Protein AF-A0AAD7NH51-F1 (afdb_monomer_lite)

Structure (mmCIF, N/CA/C/O backbone):
data_AF-A0AAD7NH51-F1
#
_entry.id   AF-A0AAD7NH51-F1
#
loop_
_atom_site.group_PDB
_atom_site.id
_atom_site.type_symbol
_atom_site.label_atom_id
_atom_site.label_alt_id
_atom_site.label_comp_id
_atom_site.label_asym_id
_atom_site.label_entity_id
_atom_site.label_seq_id
_atom_site.pdbx_PDB_ins_code
_atom_site.Cartn_x
_atom_site.Cartn_y
_atom_site.Cartn_z
_atom_site.occupancy
_atom_site.B_iso_or_equiv
_atom_site.auth_seq_id
_atom_site.auth_comp_id
_atom_site.auth_asym_id
_atom_site.auth_atom_id
_atom_site.pdbx_PDB_model_num
ATOM 1 N N . MET A 1 1 ? -5.787 4.303 -20.751 1.00 40.31 1 MET A N 1
ATOM 2 C CA . MET A 1 1 ? -6.670 5.085 -19.858 1.00 40.31 1 MET A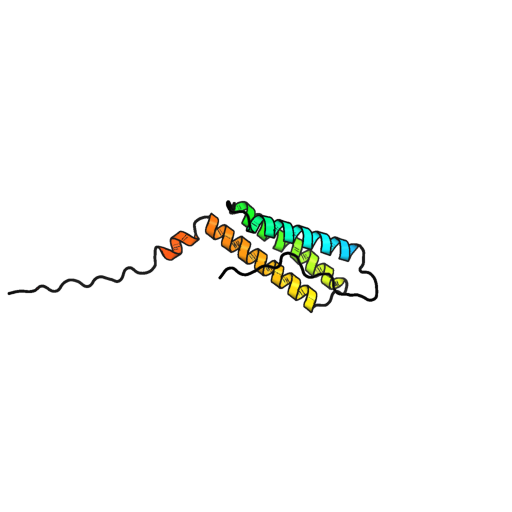 CA 1
ATOM 3 C C . MET A 1 1 ? -5.932 5.244 -18.543 1.00 40.31 1 MET A C 1
ATOM 5 O O . MET A 1 1 ? -5.670 4.230 -17.917 1.00 40.31 1 MET A O 1
ATOM 9 N N . ALA A 1 2 ? -5.513 6.459 -18.179 1.00 49.22 2 ALA A N 1
ATOM 10 C CA . ALA A 1 2 ? -4.859 6.689 -16.893 1.00 49.22 2 ALA A CA 1
ATOM 11 C C . ALA A 1 2 ? -5.902 6.514 -15.785 1.00 49.22 2 ALA A C 1
ATOM 13 O O . ALA A 1 2 ? -6.904 7.227 -15.738 1.00 49.22 2 ALA A O 1
ATOM 14 N N . LEU A 1 3 ? -5.715 5.499 -14.954 1.00 57.28 3 LEU A N 1
ATOM 15 C CA . LEU A 1 3 ? -6.620 5.161 -13.871 1.00 57.28 3 LEU A CA 1
ATOM 16 C C . LEU A 1 3 ? -6.375 6.134 -12.711 1.00 57.28 3 LEU A C 1
ATOM 18 O O . LEU A 1 3 ? -5.318 6.126 -12.090 1.00 57.28 3 LEU A O 1
ATOM 22 N N . THR A 1 4 ? -7.355 6.986 -12.403 1.00 81.50 4 THR A N 1
ATOM 23 C CA . THR A 1 4 ? -7.233 7.954 -11.304 1.00 81.50 4 THR A CA 1
ATOM 24 C C . THR A 1 4 ? -7.199 7.213 -9.964 1.00 81.50 4 THR A C 1
ATOM 26 O O . THR A 1 4 ? -8.215 6.673 -9.515 1.00 81.50 4 THR A O 1
ATOM 29 N N . LEU A 1 5 ? -6.019 7.146 -9.344 1.00 87.38 5 LEU A N 1
ATOM 30 C CA . LEU A 1 5 ? -5.841 6.691 -7.965 1.00 87.38 5 LEU A CA 1
ATOM 31 C C . LEU A 1 5 ? -6.192 7.831 -6.989 1.00 87.38 5 LEU A C 1
ATOM 33 O O . LEU A 1 5 ? -5.837 8.986 -7.255 1.00 87.38 5 LEU A O 1
ATOM 37 N N . PRO A 1 6 ? -6.877 7.543 -5.865 1.00 89.94 6 PRO A N 1
ATOM 38 C CA . PRO A 1 6 ? -7.190 8.558 -4.860 1.00 89.94 6 PRO A CA 1
ATOM 39 C C . PRO A 1 6 ? -5.911 9.089 -4.198 1.00 89.94 6 PRO A C 1
ATOM 41 O O . PRO A 1 6 ? -4.907 8.391 -4.145 1.00 89.94 6 PRO A O 1
ATOM 44 N N . GLN A 1 7 ? -5.931 10.320 -3.681 1.00 89.25 7 GLN A N 1
ATOM 45 C CA . GLN A 1 7 ? -4.750 10.950 -3.057 1.00 89.25 7 GLN A CA 1
ATOM 46 C C . GLN A 1 7 ? -4.393 10.361 -1.681 1.00 89.25 7 GLN A C 1
ATOM 48 O O . GLN A 1 7 ? -3.272 10.529 -1.213 1.00 89.25 7 GLN A O 1
ATOM 53 N N . SER A 1 8 ? -5.335 9.669 -1.043 1.00 89.88 8 SER A N 1
ATOM 54 C CA . SER A 1 8 ? -5.171 9.013 0.254 1.00 89.88 8 SER A CA 1
ATOM 55 C C . SER A 1 8 ? -6.018 7.745 0.310 1.00 89.88 8 SER A C 1
ATOM 57 O O . SER A 1 8 ? -6.895 7.537 -0.538 1.00 89.88 8 SER A O 1
ATOM 59 N N . LEU A 1 9 ? -5.787 6.918 1.330 1.00 90.50 9 LEU A N 1
ATOM 60 C CA . LEU A 1 9 ? -6.724 5.849 1.659 1.00 90.50 9 LEU A CA 1
ATOM 61 C C . LEU A 1 9 ? -8.053 6.432 2.186 1.00 90.50 9 LEU A C 1
ATOM 63 O O . LEU A 1 9 ? -8.096 7.601 2.594 1.00 90.50 9 LEU A O 1
ATOM 67 N N . PRO A 1 10 ? -9.148 5.648 2.151 1.00 92.88 10 PRO A N 1
ATOM 68 C CA . PRO A 1 10 ? -10.403 6.014 2.796 1.00 92.88 10 PRO A CA 1
ATOM 69 C C . PRO A 1 10 ? -10.178 6.302 4.283 1.00 92.88 10 PRO A C 1
ATOM 71 O O . PRO A 1 10 ? -9.477 5.546 4.951 1.00 92.88 10 PRO A O 1
ATOM 74 N N . ALA A 1 11 ? -10.795 7.364 4.804 1.00 93.00 11 ALA A N 1
ATOM 75 C CA . ALA A 1 11 ? -10.754 7.656 6.235 1.00 93.00 11 ALA A CA 1
ATOM 76 C C . ALA A 1 11 ? -11.319 6.484 7.048 1.00 93.00 11 ALA A C 1
ATOM 78 O O . ALA A 1 11 ? -12.175 5.746 6.553 1.00 93.00 11 ALA A O 1
ATOM 79 N N . LEU A 1 12 ? -10.844 6.320 8.286 1.00 92.12 12 LEU A N 1
ATOM 80 C CA . LEU A 1 12 ? -11.400 5.321 9.196 1.00 92.12 12 LEU A CA 1
ATOM 81 C C . LEU A 1 12 ? -12.914 5.541 9.360 1.00 92.12 12 LEU A C 1
ATOM 83 O O . LEU A 1 12 ? -13.349 6.693 9.439 1.00 92.12 12 LEU A O 1
ATOM 87 N N . PRO A 1 13 ? -13.712 4.462 9.401 1.00 92.00 13 PRO A N 1
ATOM 88 C CA . PRO A 1 13 ? -15.149 4.580 9.563 1.00 92.00 13 PRO A CA 1
ATOM 89 C C . PRO A 1 13 ? -15.482 5.167 10.933 1.00 92.00 13 PRO A C 1
ATOM 91 O O . PRO A 1 13 ? -14.767 4.939 11.917 1.00 92.00 13 PRO A O 1
ATOM 94 N N . GLU A 1 14 ? -16.573 5.927 10.983 1.00 89.38 14 GLU A N 1
ATOM 95 C CA . GLU A 1 14 ? -17.088 6.470 12.233 1.00 89.38 14 GLU A CA 1
ATOM 96 C C . GLU A 1 14 ? -17.471 5.325 13.170 1.00 89.38 14 GLU A C 1
ATOM 98 O O . GLU A 1 14 ? -18.121 4.358 12.772 1.00 89.38 14 GLU A O 1
ATOM 103 N N . ASN A 1 15 ? -17.038 5.435 14.421 1.00 86.56 15 ASN A N 1
ATOM 104 C CA . ASN A 1 15 ? -17.334 4.476 15.469 1.00 86.56 15 ASN A CA 1
ATOM 105 C C . ASN A 1 15 ? -17.801 5.267 16.705 1.00 86.56 15 ASN A C 1
ATOM 107 O O . ASN A 1 15 ? -17.181 6.288 17.019 1.00 86.56 15 ASN A O 1
ATOM 111 N N . PRO A 1 16 ? -18.898 4.863 17.379 1.00 86.19 16 PRO A N 1
ATOM 112 C CA . PRO A 1 16 ? -19.328 5.480 18.636 1.00 86.19 16 PRO A CA 1
ATOM 113 C C . PRO A 1 16 ? -18.240 5.481 19.717 1.00 86.19 16 PRO A C 1
ATOM 115 O O . PRO A 1 16 ? -18.204 6.396 20.538 1.00 86.19 16 PRO A O 1
ATOM 118 N N . GLU A 1 17 ? -17.343 4.494 19.702 1.00 87.69 17 GLU A N 1
ATOM 119 C CA . GLU A 1 17 ? -16.159 4.462 20.558 1.00 87.69 17 GLU A CA 1
ATOM 120 C C . GLU A 1 17 ? -14.893 4.798 19.758 1.00 87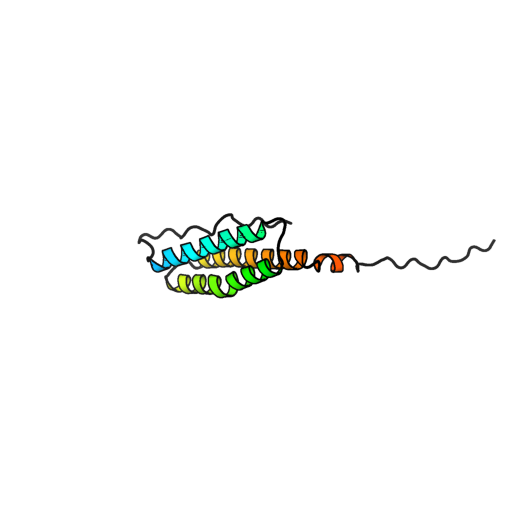.69 17 GLU A C 1
ATOM 122 O O . GLU A 1 17 ? -14.784 4.446 18.579 1.00 87.69 17 GLU A O 1
ATOM 127 N N . PRO A 1 18 ? -13.903 5.475 20.369 1.00 88.94 18 PRO A N 1
ATOM 128 C CA . PRO A 1 18 ? -12.650 5.759 19.690 1.00 88.94 18 PRO A CA 1
ATOM 129 C C . PRO A 1 18 ? -11.921 4.457 19.341 1.00 88.94 18 PRO A C 1
ATOM 131 O O . PRO A 1 18 ? -11.783 3.561 20.173 1.00 88.94 18 PRO A O 1
ATOM 134 N N . TRP A 1 19 ? -11.404 4.379 18.113 1.00 91.75 19 TRP A N 1
ATOM 135 C CA . TRP A 1 19 ? -10.571 3.260 17.680 1.00 91.75 19 TRP A CA 1
ATOM 136 C C . TRP A 1 19 ? -9.363 3.066 18.598 1.00 91.75 19 TRP A C 1
ATOM 138 O O . TRP A 1 19 ? -8.783 4.028 19.113 1.00 91.75 19 TRP A O 1
ATOM 148 N N . SER A 1 20 ? -8.947 1.808 18.753 1.00 92.75 20 SER A N 1
ATOM 149 C CA . SER A 1 20 ? -7.768 1.478 19.548 1.00 92.75 20 SER A CA 1
ATOM 150 C C . SER A 1 20 ? -6.520 2.187 19.007 1.00 92.75 20 SER A C 1
ATOM 152 O O . SER A 1 20 ? -6.387 2.440 17.804 1.00 92.75 20 SER A O 1
ATOM 154 N N . THR A 1 21 ? -5.550 2.461 19.883 1.00 93.19 21 THR A N 1
ATOM 155 C CA . THR A 1 21 ? -4.266 3.056 19.476 1.00 93.19 21 THR A CA 1
ATOM 156 C C . THR A 1 21 ? -3.554 2.212 18.416 1.00 93.19 21 THR A C 1
ATOM 158 O O . THR A 1 21 ? -2.908 2.769 17.531 1.00 93.19 21 THR A O 1
ATOM 161 N N . ASN A 1 22 ? -3.719 0.886 18.455 1.00 92.94 22 ASN A N 1
ATOM 162 C CA . ASN A 1 22 ? -3.149 -0.027 17.467 1.00 92.94 22 ASN A CA 1
ATOM 163 C C . ASN A 1 22 ? -3.790 0.163 16.090 1.00 92.94 22 ASN A C 1
ATOM 165 O O . ASN A 1 22 ? -3.074 0.272 15.098 1.00 92.94 22 ASN A O 1
ATOM 169 N N . THR A 1 23 ? -5.118 0.273 16.030 1.00 93.19 23 THR A N 1
ATOM 170 C CA . THR A 1 23 ? -5.866 0.496 14.784 1.00 93.19 23 THR A CA 1
ATOM 171 C C . THR A 1 23 ? -5.514 1.854 14.169 1.00 93.19 23 THR A C 1
ATOM 173 O O . THR A 1 23 ? -5.269 1.949 12.966 1.00 93.19 23 THR A O 1
ATOM 176 N N . LEU A 1 24 ? -5.405 2.901 14.994 1.00 94.00 24 LEU A N 1
ATOM 177 C CA . LEU A 1 24 ? -4.973 4.234 14.556 1.00 94.00 24 LEU A CA 1
ATOM 178 C C . LEU A 1 24 ? -3.527 4.228 14.038 1.00 94.00 24 LEU A C 1
ATOM 180 O O . LEU A 1 24 ? -3.239 4.805 12.988 1.00 94.00 24 LEU A O 1
ATOM 184 N N . ALA A 1 25 ? -2.614 3.560 14.747 1.00 94.75 25 ALA A N 1
ATOM 185 C CA . ALA A 1 25 ? -1.223 3.427 14.324 1.00 94.75 25 ALA A CA 1
ATOM 186 C C . ALA A 1 25 ? -1.105 2.645 13.007 1.00 94.75 25 ALA A C 1
ATOM 188 O O . ALA A 1 25 ? -0.410 3.089 12.093 1.00 94.75 25 ALA A O 1
ATOM 189 N N . ALA A 1 26 ? -1.829 1.532 12.877 1.00 95.00 26 ALA A N 1
ATOM 190 C CA . ALA A 1 26 ? -1.872 0.719 11.667 1.00 95.00 26 ALA A CA 1
ATOM 191 C C . ALA A 1 26 ? -2.407 1.515 10.467 1.00 95.00 26 ALA A C 1
ATOM 193 O O . ALA A 1 26 ? -1.777 1.528 9.408 1.00 95.00 26 ALA A O 1
ATOM 194 N N . TYR A 1 27 ? -3.497 2.267 10.651 1.00 94.94 27 TYR A N 1
ATOM 195 C CA . TYR A 1 27 ? -4.022 3.165 9.624 1.00 94.94 27 TYR A CA 1
ATOM 196 C C . TYR A 1 27 ? -2.994 4.217 9.190 1.00 94.94 27 TYR A C 1
ATOM 198 O O . TYR A 1 27 ? -2.789 4.426 7.994 1.00 94.94 27 TYR A O 1
ATOM 206 N N . ASN A 1 28 ? -2.303 4.853 10.139 1.00 95.12 28 ASN A N 1
ATOM 207 C CA . ASN A 1 28 ? -1.279 5.849 9.826 1.00 95.12 28 ASN A CA 1
ATOM 208 C C . ASN A 1 28 ? -0.116 5.250 9.028 1.00 95.12 28 ASN A C 1
ATOM 210 O O . ASN A 1 28 ? 0.341 5.868 8.063 1.00 95.12 28 ASN A O 1
ATOM 214 N N . VAL A 1 29 ? 0.338 4.045 9.385 1.00 94.88 29 VAL A N 1
ATOM 215 C CA . VAL A 1 29 ? 1.383 3.323 8.641 1.00 94.88 29 VAL A CA 1
ATOM 216 C C . VAL A 1 29 ? 0.913 3.007 7.222 1.00 94.88 29 VAL A C 1
ATOM 218 O O . VAL A 1 29 ? 1.648 3.273 6.266 1.00 94.88 29 VAL A O 1
ATOM 221 N N . LEU A 1 30 ? -0.317 2.508 7.063 1.00 94.31 30 LEU A N 1
ATOM 222 C CA . LEU A 1 30 ? -0.899 2.216 5.753 1.00 94.31 30 LEU A CA 1
ATOM 223 C C . LEU A 1 30 ? -1.002 3.474 4.889 1.00 94.31 30 LEU A C 1
ATOM 225 O O . LEU A 1 30 ? -0.519 3.491 3.758 1.00 94.31 30 LEU A O 1
ATOM 229 N N . ASN A 1 31 ? -1.591 4.543 5.419 1.00 94.56 31 ASN A N 1
ATOM 230 C CA . ASN A 1 31 ? -1.812 5.774 4.670 1.00 94.56 31 ASN A CA 1
ATOM 231 C C . ASN A 1 31 ? -0.490 6.463 4.298 1.00 94.56 31 ASN A C 1
ATOM 233 O O . ASN A 1 31 ? -0.326 6.912 3.165 1.00 94.56 31 ASN A O 1
ATOM 237 N N . THR A 1 32 ? 0.488 6.483 5.207 1.00 94.44 32 THR A N 1
ATOM 238 C CA . THR A 1 32 ? 1.827 7.033 4.926 1.00 94.44 32 THR A CA 1
ATOM 239 C C . THR A 1 32 ? 2.528 6.239 3.828 1.00 94.44 32 THR A C 1
ATOM 241 O O . THR A 1 32 ? 3.069 6.822 2.887 1.00 94.44 32 THR A O 1
ATOM 244 N N . SER A 1 33 ? 2.472 4.908 3.904 1.00 93.88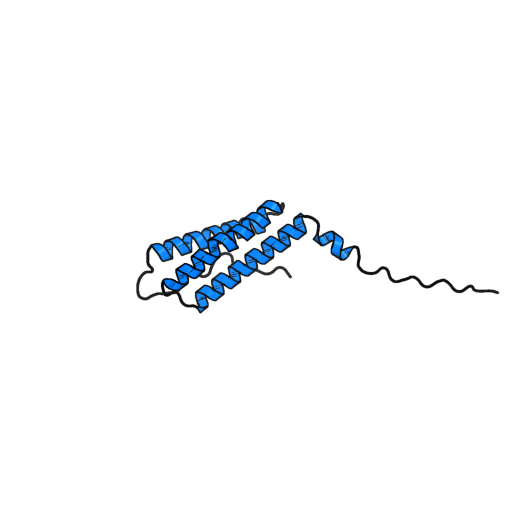 33 SER A N 1
ATOM 245 C CA . SER A 1 33 ? 3.078 4.029 2.899 1.00 93.88 33 SER A CA 1
ATOM 246 C C . SER A 1 33 ? 2.399 4.176 1.536 1.00 93.88 33 SER A C 1
ATOM 248 O O . SER A 1 33 ? 3.082 4.244 0.514 1.00 93.88 33 SER A O 1
ATOM 250 N N . TYR A 1 34 ? 1.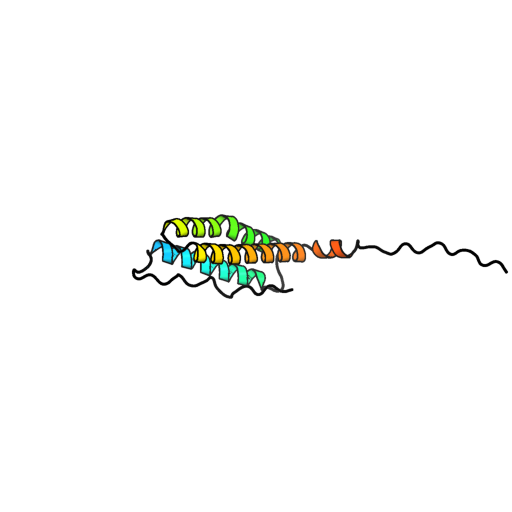070 4.311 1.516 1.00 94.94 34 TYR A N 1
ATOM 251 C CA . TYR A 1 34 ? 0.286 4.573 0.310 1.00 94.94 34 TYR A CA 1
ATOM 252 C C . TYR A 1 34 ? 0.679 5.898 -0.358 1.00 94.94 34 TYR A C 1
ATOM 254 O O . TYR A 1 34 ? 0.972 5.925 -1.554 1.00 94.94 34 TYR A O 1
ATOM 262 N N . ILE A 1 35 ? 0.749 6.989 0.411 1.00 94.38 35 ILE A N 1
ATOM 263 C CA . ILE A 1 35 ? 1.155 8.311 -0.093 1.00 94.38 35 ILE A CA 1
ATOM 264 C C . ILE A 1 35 ? 2.583 8.264 -0.640 1.00 94.38 35 ILE A C 1
ATOM 266 O O . ILE A 1 35 ? 2.849 8.796 -1.718 1.00 94.38 35 ILE A O 1
ATOM 270 N N . HIS A 1 36 ? 3.499 7.600 0.067 1.00 93.31 36 HIS A N 1
ATOM 271 C CA . HIS A 1 36 ? 4.870 7.434 -0.401 1.00 93.31 36 HIS A CA 1
ATOM 272 C C . HIS A 1 36 ? 4.919 6.682 -1.737 1.00 93.31 36 HIS A C 1
ATOM 274 O O . HIS A 1 36 ? 5.546 7.151 -2.686 1.00 93.31 36 HIS A O 1
ATOM 280 N N . ALA A 1 37 ? 4.215 5.556 -1.849 1.00 92.81 37 ALA A N 1
ATOM 281 C CA . ALA A 1 37 ? 4.158 4.759 -3.069 1.00 92.81 37 ALA A CA 1
ATOM 282 C C . ALA A 1 37 ? 3.510 5.509 -4.249 1.00 92.81 37 ALA A C 1
ATOM 284 O O . ALA A 1 37 ? 4.018 5.441 -5.369 1.00 92.81 37 ALA A O 1
ATOM 285 N N . LEU A 1 38 ? 2.462 6.301 -4.006 1.00 93.38 38 LEU A N 1
ATOM 286 C CA . LEU A 1 38 ? 1.921 7.239 -4.998 1.00 93.38 38 LEU A CA 1
ATOM 287 C C . LEU A 1 38 ? 2.950 8.279 -5.439 1.00 93.38 38 LEU A C 1
ATOM 289 O O . LEU A 1 38 ? 3.026 8.611 -6.621 1.00 93.38 38 LEU A O 1
ATOM 293 N N . GLY A 1 39 ? 3.727 8.805 -4.493 1.00 91.50 39 GLY A N 1
ATOM 294 C CA . GLY A 1 39 ? 4.820 9.726 -4.772 1.00 91.50 39 GLY A CA 1
ATOM 295 C C . GLY A 1 39 ? 5.837 9.104 -5.720 1.00 91.50 39 GLY A C 1
ATOM 296 O O . GLY A 1 39 ? 6.199 9.741 -6.701 1.00 91.50 39 GLY A O 1
ATOM 297 N N . VAL A 1 40 ? 6.230 7.848 -5.481 1.00 91.38 40 VAL A N 1
ATOM 298 C CA . VAL A 1 40 ? 7.119 7.084 -6.373 1.00 91.38 40 VAL A CA 1
ATOM 299 C C . VAL A 1 40 ? 6.511 6.937 -7.767 1.00 91.38 40 VAL A C 1
ATOM 301 O O . VAL A 1 40 ? 7.186 7.226 -8.751 1.00 91.38 40 VAL A O 1
ATOM 304 N N . LEU A 1 41 ? 5.238 6.541 -7.859 1.00 89.56 41 LEU A N 1
ATOM 305 C CA . LEU A 1 41 ? 4.539 6.349 -9.135 1.00 89.56 41 LEU A CA 1
ATOM 306 C C . LEU A 1 41 ? 4.501 7.625 -9.992 1.00 89.56 41 LEU A C 1
ATOM 308 O O . LEU A 1 41 ? 4.602 7.551 -11.211 1.00 89.56 41 LEU A O 1
ATOM 312 N N . ARG A 1 42 ? 4.380 8.798 -9.364 1.00 88.25 42 ARG A N 1
ATOM 313 C CA . ARG A 1 42 ? 4.277 10.095 -10.055 1.00 88.25 42 ARG A CA 1
ATOM 314 C C . ARG A 1 42 ? 5.613 10.698 -10.492 1.00 88.25 42 ARG A C 1
ATOM 316 O O . ARG A 1 42 ? 5.606 11.772 -11.087 1.00 88.25 42 ARG A O 1
ATOM 323 N N . GLN A 1 43 ? 6.745 10.069 -10.186 1.00 85.19 43 GLN A N 1
ATOM 324 C CA . GLN A 1 43 ? 8.049 10.576 -10.619 1.00 85.19 43 GLN A CA 1
ATOM 325 C C . GLN A 1 43 ? 8.266 10.318 -12.117 1.00 85.19 43 GLN A C 1
ATOM 327 O O . GLN A 1 43 ? 8.095 9.196 -12.579 1.00 85.19 43 GLN A O 1
ATOM 332 N N . GLU A 1 44 ? 8.675 11.353 -12.862 1.00 62.22 44 GLU A N 1
ATOM 333 C CA . GLU A 1 44 ? 8.875 11.292 -14.323 1.00 62.22 44 GLU A CA 1
ATOM 334 C C . GLU A 1 44 ? 10.027 10.364 -14.750 1.00 62.22 44 GLU A C 1
ATOM 336 O O . GLU A 1 44 ? 9.986 9.779 -15.829 1.00 62.22 44 GLU A O 1
ATOM 341 N N . SER A 1 45 ? 11.042 10.190 -13.900 1.00 69.31 45 SER A N 1
ATOM 342 C CA . SER A 1 45 ? 12.199 9.317 -14.134 1.00 69.31 45 SER A CA 1
ATOM 343 C C . SER A 1 45 ? 12.122 8.068 -13.252 1.00 69.31 45 SER A C 1
ATOM 345 O O . SER A 1 45 ? 12.899 7.898 -12.308 1.00 69.31 45 SER A O 1
ATOM 347 N N . GLY A 1 46 ? 11.121 7.235 -13.513 1.00 74.75 46 GLY A N 1
ATOM 348 C CA . GLY A 1 46 ? 10.871 6.011 -12.765 1.00 74.75 46 GLY A CA 1
ATOM 349 C C . GLY A 1 46 ? 11.985 4.973 -12.882 1.00 74.75 46 GLY A C 1
ATOM 350 O O . GLY A 1 46 ? 12.297 4.527 -13.981 1.00 74.75 46 GLY A O 1
ATOM 351 N N . ASP A 1 47 ? 12.544 4.548 -11.748 1.00 87.81 47 ASP A N 1
ATOM 352 C CA . ASP A 1 47 ? 13.441 3.390 -11.667 1.00 87.81 47 ASP A CA 1
ATOM 353 C C . ASP A 1 47 ? 12.604 2.096 -11.548 1.00 87.81 47 ASP A C 1
ATOM 355 O O . ASP A 1 47 ? 11.859 1.947 -10.569 1.00 87.81 47 ASP A O 1
ATOM 359 N N . PRO A 1 48 ? 12.719 1.141 -12.494 1.00 89.12 48 PRO A N 1
ATOM 360 C CA . PRO A 1 48 ? 11.977 -0.113 -12.433 1.00 89.12 48 PRO A CA 1
ATOM 361 C C . PRO A 1 48 ? 12.214 -0.921 -11.161 1.00 89.12 48 PRO A C 1
ATOM 363 O O . PRO A 1 48 ? 11.283 -1.541 -10.640 1.00 89.12 48 PRO A O 1
ATOM 366 N N . VAL A 1 49 ? 13.443 -0.906 -10.639 1.00 91.50 49 VAL A N 1
ATOM 367 C CA . VAL A 1 49 ? 13.794 -1.627 -9.410 1.00 91.50 49 VAL A CA 1
ATOM 368 C C . VAL A 1 49 ? 13.024 -1.033 -8.241 1.00 91.50 49 VAL A C 1
ATOM 370 O O . VAL A 1 49 ? 12.439 -1.762 -7.438 1.00 91.50 49 VAL A O 1
ATOM 373 N N . ARG A 1 50 ? 12.949 0.298 -8.182 1.00 91.94 50 ARG A N 1
ATOM 374 C CA . ARG A 1 50 ? 12.192 1.013 -7.157 1.00 91.94 50 ARG A CA 1
ATOM 375 C C . ARG A 1 50 ? 10.697 0.728 -7.248 1.00 91.94 50 ARG A C 1
ATOM 377 O O . ARG A 1 50 ? 10.073 0.503 -6.214 1.00 91.94 50 ARG A O 1
ATOM 384 N N . TYR A 1 51 ? 10.119 0.685 -8.447 1.00 92.25 51 TYR A N 1
ATOM 385 C CA . TYR A 1 51 ? 8.711 0.320 -8.619 1.00 92.25 51 TYR A CA 1
ATOM 386 C C . TYR A 1 51 ? 8.417 -1.105 -8.144 1.00 92.25 51 TYR A C 1
ATOM 388 O O . TYR A 1 51 ? 7.466 -1.309 -7.386 1.00 92.25 51 TYR A O 1
ATOM 396 N N . LYS A 1 52 ? 9.262 -2.076 -8.513 1.00 92.31 52 LYS A N 1
ATOM 397 C CA . LYS A 1 52 ? 9.142 -3.469 -8.058 1.00 92.31 52 LYS A CA 1
ATOM 398 C C . LYS A 1 52 ? 9.247 -3.568 -6.539 1.00 92.31 52 LYS A C 1
ATOM 400 O O . LYS A 1 52 ? 8.352 -4.132 -5.916 1.00 92.31 52 LYS A O 1
ATOM 405 N N . LEU A 1 53 ? 10.260 -2.938 -5.943 1.00 93.25 53 LEU A N 1
ATOM 406 C CA . LEU A 1 53 ? 10.468 -2.924 -4.494 1.00 93.25 53 LEU A CA 1
ATOM 407 C C . LEU A 1 53 ? 9.254 -2.360 -3.745 1.00 93.25 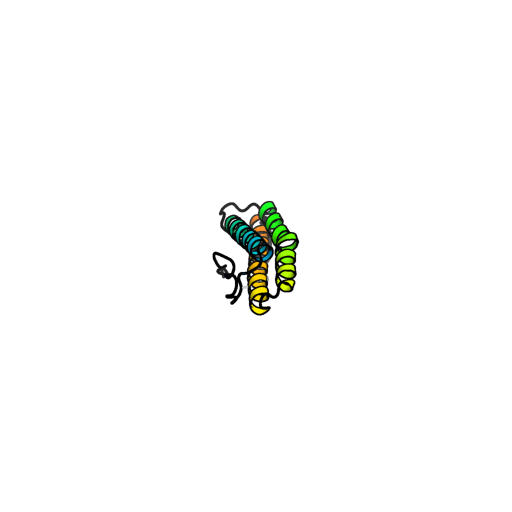53 LEU A C 1
ATOM 409 O O . LEU A 1 53 ? 8.794 -2.950 -2.770 1.00 93.25 53 LEU A O 1
ATOM 413 N N . VAL A 1 54 ? 8.714 -1.231 -4.208 1.00 93.62 54 VAL A N 1
ATOM 414 C CA . VAL A 1 54 ? 7.535 -0.612 -3.587 1.00 93.62 54 VAL A CA 1
ATOM 415 C C . VAL A 1 54 ? 6.301 -1.496 -3.764 1.00 93.62 54 VAL A C 1
ATOM 417 O O . VAL A 1 54 ? 5.534 -1.642 -2.817 1.00 93.62 54 VAL A O 1
ATOM 420 N N . SER A 1 55 ? 6.126 -2.127 -4.929 1.00 93.12 55 SER A N 1
ATOM 421 C CA . SER A 1 55 ? 5.011 -3.052 -5.161 1.00 93.12 55 SER A CA 1
ATOM 422 C C . SER A 1 55 ? 5.066 -4.270 -4.228 1.00 93.12 55 SER A C 1
ATOM 424 O O . SER A 1 55 ? 4.055 -4.594 -3.608 1.00 93.12 55 SER A O 1
ATOM 426 N N . SER A 1 56 ? 6.246 -4.871 -4.034 1.00 93.94 56 SER A N 1
ATOM 427 C CA . SER A 1 56 ? 6.463 -5.961 -3.075 1.00 93.94 56 SER A CA 1
ATOM 428 C C . SER A 1 56 ? 6.197 -5.506 -1.648 1.00 93.94 56 SER A C 1
ATOM 430 O O . SER A 1 56 ? 5.457 -6.160 -0.929 1.00 93.94 56 SER A O 1
ATOM 432 N N . ASN A 1 57 ? 6.685 -4.327 -1.256 1.00 93.19 57 ASN A N 1
ATOM 433 C CA . ASN A 1 57 ? 6.434 -3.783 0.077 1.00 93.19 57 ASN A CA 1
ATOM 434 C C . ASN A 1 57 ? 4.933 -3.611 0.384 1.00 93.19 57 ASN A C 1
ATOM 436 O O . ASN A 1 57 ? 4.514 -3.825 1.519 1.00 93.19 57 ASN A O 1
ATOM 440 N N . ILE A 1 58 ? 4.112 -3.238 -0.603 1.00 92.56 58 ILE A N 1
ATOM 441 C CA . ILE A 1 58 ? 2.656 -3.158 -0.409 1.00 92.56 58 ILE A CA 1
ATOM 442 C C . ILE A 1 58 ? 2.079 -4.554 -0.138 1.00 92.56 58 ILE A C 1
ATOM 444 O O . ILE A 1 58 ? 1.321 -4.725 0.814 1.00 92.56 58 ILE A O 1
ATOM 448 N N . VAL A 1 59 ? 2.447 -5.553 -0.939 1.00 93.94 59 VAL A N 1
ATOM 449 C CA . VAL A 1 59 ? 1.925 -6.922 -0.797 1.00 93.94 59 VAL A CA 1
ATOM 450 C C . VAL A 1 59 ? 2.404 -7.569 0.504 1.00 93.94 59 VAL A C 1
ATOM 452 O O . VAL A 1 59 ? 1.590 -8.096 1.254 1.00 93.94 59 VAL A O 1
ATOM 455 N N . ASP A 1 60 ? 3.696 -7.466 0.802 1.00 94.19 60 ASP A N 1
ATOM 456 C CA . ASP A 1 60 ? 4.337 -8.192 1.899 1.00 94.19 60 ASP A CA 1
ATOM 457 C C . ASP A 1 60 ? 4.091 -7.541 3.265 1.00 94.19 60 ASP A C 1
ATOM 459 O O . ASP A 1 60 ? 4.059 -8.237 4.277 1.00 94.19 60 ASP A O 1
ATOM 463 N N . ASN A 1 61 ? 3.908 -6.213 3.315 1.00 94.19 61 ASN A N 1
ATOM 464 C CA . ASN A 1 61 ? 3.771 -5.485 4.581 1.00 94.19 61 ASN A CA 1
ATOM 465 C C . ASN A 1 61 ? 2.402 -4.830 4.766 1.00 94.19 61 ASN A C 1
ATOM 467 O O . ASN A 1 61 ? 1.862 -4.858 5.869 1.00 94.19 61 ASN A O 1
ATOM 471 N N . MET A 1 62 ? 1.810 -4.231 3.728 1.00 94.00 62 MET A N 1
ATOM 472 C CA . MET A 1 62 ? 0.565 -3.471 3.900 1.00 94.00 62 MET A CA 1
ATOM 473 C C . MET A 1 62 ? -0.677 -4.365 3.924 1.00 94.00 62 MET A C 1
ATOM 475 O O . MET A 1 62 ? -1.568 -4.130 4.739 1.00 94.00 62 MET A O 1
ATOM 479 N N . ILE A 1 63 ? -0.746 -5.397 3.078 1.00 93.00 63 ILE A N 1
ATOM 480 C CA . ILE A 1 63 ? -1.893 -6.320 3.071 1.00 93.00 63 ILE A CA 1
ATOM 481 C C . ILE A 1 63 ? -2.046 -7.049 4.418 1.00 93.00 63 ILE A C 1
ATOM 483 O O . ILE A 1 63 ? -3.143 -6.989 4.972 1.00 93.00 63 ILE A O 1
ATOM 487 N N . PRO A 1 64 ? -0.987 -7.610 5.038 1.00 94.94 64 PRO A N 1
ATOM 488 C CA . PRO A 1 64 ? -1.121 -8.240 6.353 1.00 94.94 64 PRO A CA 1
ATOM 489 C C . PRO A 1 64 ? -1.566 -7.276 7.460 1.00 94.94 64 PRO A C 1
ATOM 491 O O . PRO A 1 64 ? -2.305 -7.664 8.366 1.00 94.94 64 PRO A O 1
ATOM 494 N N . ILE A 1 65 ? -1.144 -6.005 7.403 1.00 94.00 65 ILE A N 1
ATOM 495 C CA . ILE A 1 65 ? -1.626 -4.979 8.341 1.00 94.00 65 ILE A CA 1
ATOM 496 C C . ILE A 1 65 ? -3.135 -4.783 8.166 1.00 94.00 65 ILE A C 1
ATOM 498 O O . ILE A 1 65 ? -3.860 -4.746 9.159 1.00 94.00 65 ILE A O 1
ATOM 502 N N . LEU A 1 66 ? -3.612 -4.694 6.922 1.00 93.31 66 LEU A N 1
ATOM 503 C CA . LEU A 1 66 ? -5.032 -4.533 6.617 1.00 93.31 66 LEU A CA 1
ATOM 504 C C . LEU A 1 66 ? -5.861 -5.748 7.067 1.00 93.31 66 LEU A C 1
ATOM 506 O O . LEU A 1 66 ? -6.917 -5.576 7.670 1.00 93.31 66 LEU A O 1
ATOM 510 N N . GLU A 1 67 ? -5.375 -6.967 6.834 1.00 92.75 67 GLU A N 1
ATOM 511 C CA . GLU A 1 67 ? -6.025 -8.201 7.298 1.00 92.75 67 GLU A CA 1
ATOM 512 C C . GLU A 1 67 ? -6.131 -8.239 8.823 1.00 92.75 67 GLU A C 1
ATOM 514 O O . GLU A 1 67 ? -7.192 -8.533 9.377 1.00 92.75 67 GLU A O 1
ATOM 519 N N . ARG A 1 68 ? -5.052 -7.867 9.519 1.00 92.50 68 ARG A N 1
ATOM 520 C CA . ARG A 1 68 ? -5.042 -7.803 10.982 1.00 92.50 68 ARG A CA 1
ATOM 521 C C . ARG A 1 68 ? -6.000 -6.742 11.510 1.00 92.50 68 ARG A C 1
ATOM 523 O O . ARG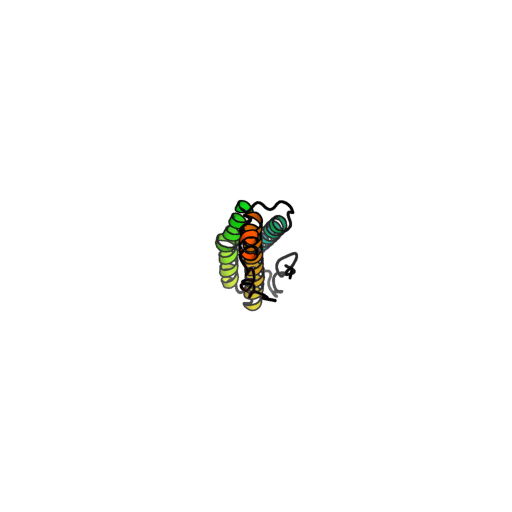 A 1 68 ? -6.725 -7.007 12.461 1.00 92.50 68 ARG A O 1
ATOM 530 N N . MET A 1 69 ? -6.066 -5.580 10.869 1.00 90.69 69 MET A N 1
ATOM 531 C CA . MET A 1 69 ? -7.056 -4.547 11.180 1.00 90.69 69 MET A CA 1
ATOM 532 C C . MET A 1 69 ? -8.500 -5.063 11.029 1.00 90.69 69 MET A C 1
ATOM 534 O O . MET A 1 69 ? -9.376 -4.661 11.791 1.00 90.69 69 MET A O 1
ATOM 538 N N . GLY A 1 70 ? -8.757 -6.007 10.121 1.00 88.81 70 GLY A N 1
ATOM 539 C CA . GLY A 1 70 ? -10.062 -6.665 10.023 1.00 88.81 70 GLY A CA 1
ATOM 540 C C . GLY A 1 70 ? -10.455 -7.468 11.262 1.00 88.81 70 GLY A C 1
ATOM 541 O O . GLY A 1 70 ? -11.635 -7.543 11.598 1.00 88.81 70 GLY A O 1
ATOM 542 N N . THR A 1 71 ? -9.478 -7.995 12.002 1.00 89.69 71 THR A N 1
ATOM 543 C CA . THR A 1 71 ? -9.737 -8.686 13.276 1.00 89.69 71 THR A CA 1
ATOM 544 C C . THR A 1 71 ? -10.120 -7.735 14.416 1.00 89.69 71 THR A C 1
ATOM 546 O O . THR A 1 71 ? -10.765 -8.171 15.366 1.00 89.69 71 THR A O 1
ATOM 549 N N . ASP A 1 72 ? -9.825 -6.435 14.287 1.00 86.81 72 ASP A N 1
ATOM 550 C CA . ASP A 1 72 ? -10.176 -5.392 15.265 1.00 86.81 72 ASP A CA 1
ATOM 551 C C . ASP A 1 72 ? -11.624 -4.873 15.103 1.00 86.81 72 ASP A C 1
ATOM 553 O O . ASP A 1 72 ? -12.017 -3.900 15.748 1.00 86.81 72 ASP A O 1
ATOM 557 N N . GLY A 1 73 ? -12.434 -5.500 14.240 1.00 88.19 73 GLY A N 1
ATOM 558 C CA . GLY A 1 73 ? -13.851 -5.159 14.068 1.00 88.19 73 GLY A CA 1
ATOM 559 C C . GLY A 1 73 ? -14.128 -4.036 13.068 1.00 88.19 73 GLY A C 1
ATOM 560 O O . GLY A 1 73 ? -15.199 -3.430 13.105 1.00 88.19 73 GLY A O 1
ATOM 561 N N . LEU A 1 74 ? -13.189 -3.745 12.164 1.00 92.06 74 LEU A N 1
ATOM 562 C CA . LEU A 1 74 ? -13.452 -2.817 11.065 1.00 92.06 74 LEU A CA 1
ATOM 563 C C . LEU A 1 74 ? -14.494 -3.387 10.086 1.00 92.06 74 LEU A C 1
ATOM 565 O O . LEU A 1 74 ? -14.475 -4.585 9.796 1.00 92.06 74 LEU A O 1
ATOM 569 N N . PRO A 1 75 ? -15.374 -2.537 9.520 1.00 93.44 75 PRO A N 1
ATOM 570 C CA . PRO A 1 75 ? -16.338 -2.951 8.510 1.00 93.44 75 PRO A CA 1
ATOM 571 C C . PRO A 1 75 ? -15.658 -3.611 7.309 1.00 93.44 75 PRO A C 1
ATOM 573 O O . PRO A 1 75 ? -14.732 -3.049 6.721 1.00 93.44 75 PRO A O 1
ATOM 576 N N . GLN A 1 76 ? -16.173 -4.770 6.897 1.00 92.81 76 GLN A N 1
ATOM 577 C CA . GLN A 1 76 ? -15.635 -5.521 5.763 1.00 92.81 76 GLN A CA 1
ATOM 578 C C . GLN A 1 76 ? -15.600 -4.688 4.472 1.00 92.81 76 GLN A C 1
ATOM 580 O O . GLN A 1 76 ? -14.589 -4.685 3.778 1.00 92.81 76 GLN A O 1
ATOM 585 N N . GLU A 1 77 ? -16.648 -3.907 4.195 1.00 94.31 77 GLU A N 1
ATOM 586 C CA . GLU A 1 77 ? -16.708 -3.026 3.018 1.00 94.31 77 GLU A CA 1
ATOM 587 C C . GLU A 1 77 ? -15.550 -2.010 2.987 1.00 94.31 77 GLU A C 1
ATOM 589 O O . GLU A 1 77 ? -14.977 -1.722 1.933 1.00 94.31 77 GLU A O 1
ATOM 594 N N . TRP A 1 78 ? -15.159 -1.484 4.153 1.00 94.75 78 TRP A N 1
ATOM 595 C CA . TRP A 1 78 ? -14.031 -0.561 4.258 1.00 94.75 78 TRP A CA 1
ATOM 596 C C . TRP A 1 78 ? -12.707 -1.266 3.945 1.00 94.75 78 TRP A C 1
ATOM 598 O O . TRP A 1 78 ? -11.893 -0.740 3.182 1.00 94.75 78 TRP A O 1
ATOM 608 N N . LEU A 1 79 ? -12.513 -2.478 4.475 1.00 94.88 79 LEU A N 1
ATOM 609 C CA . LEU A 1 79 ? -11.322 -3.294 4.220 1.00 94.88 79 LEU A CA 1
ATOM 610 C C . LEU A 1 79 ? -11.205 -3.656 2.739 1.00 94.88 79 LEU A C 1
ATOM 612 O O . LEU A 1 79 ? -10.144 -3.470 2.147 1.00 94.88 79 LEU A O 1
ATOM 616 N N . GLU A 1 80 ? -12.297 -4.099 2.117 1.00 94.44 80 GLU A N 1
ATOM 617 C CA . GLU A 1 80 ? -12.351 -4.427 0.688 1.00 94.44 80 GLU A CA 1
ATOM 618 C C . GLU A 1 80 ? -12.014 -3.212 -0.179 1.00 94.44 80 GLU A C 1
ATOM 620 O O . GLU A 1 80 ? -11.240 -3.312 -1.136 1.00 94.44 80 GLU A O 1
ATOM 625 N N . ARG A 1 81 ? -12.523 -2.030 0.183 1.00 94.75 81 ARG A N 1
ATOM 626 C CA . ARG A 1 81 ? -12.216 -0.788 -0.531 1.00 94.75 81 ARG A CA 1
ATOM 627 C C . ARG A 1 81 ? -10.745 -0.399 -0.407 1.00 94.75 81 ARG A C 1
ATOM 629 O O . ARG A 1 81 ? -10.139 0.006 -1.401 1.00 94.75 81 ARG A O 1
ATOM 636 N N . CYS A 1 82 ? -10.162 -0.532 0.782 1.00 94.62 82 CYS A N 1
ATOM 637 C CA . CYS A 1 82 ? -8.731 -0.328 1.003 1.00 94.62 82 CYS A CA 1
ATOM 638 C C . CYS A 1 82 ? -7.895 -1.325 0.191 1.00 94.62 82 CYS A C 1
ATOM 640 O O . CYS A 1 82 ? -6.983 -0.911 -0.526 1.00 94.62 82 CYS A O 1
ATOM 642 N N . ALA A 1 83 ? -8.246 -2.612 0.225 1.00 94.81 83 ALA A N 1
ATOM 643 C CA . ALA A 1 83 ? -7.569 -3.663 -0.528 1.00 94.81 83 ALA A CA 1
ATOM 644 C C . ALA A 1 83 ? -7.628 -3.406 -2.040 1.00 94.81 83 ALA A C 1
ATOM 646 O O . ALA A 1 83 ? -6.613 -3.510 -2.724 1.00 94.81 83 ALA A O 1
ATOM 647 N N . TYR A 1 84 ? -8.782 -2.981 -2.559 1.00 94.56 84 TYR A N 1
ATOM 648 C CA . TYR A 1 84 ? -8.944 -2.613 -3.965 1.00 94.56 84 TYR A CA 1
ATOM 649 C C . TYR A 1 84 ? -8.032 -1.448 -4.374 1.00 94.56 84 TYR A C 1
ATOM 651 O O . TYR A 1 84 ? -7.386 -1.493 -5.423 1.00 94.56 84 TYR A O 1
ATOM 659 N N . ILE A 1 85 ? -7.943 -0.403 -3.546 1.00 94.88 85 ILE A N 1
ATOM 660 C CA . ILE A 1 85 ? -7.068 0.749 -3.808 1.00 94.88 85 ILE A CA 1
ATOM 661 C C . ILE A 1 85 ? -5.593 0.327 -3.796 1.00 94.88 85 ILE A C 1
ATOM 663 O O . ILE A 1 85 ? -4.846 0.708 -4.701 1.00 94.88 85 ILE A O 1
ATOM 667 N N . LEU A 1 86 ? -5.180 -0.488 -2.822 1.00 94.19 86 LEU A N 1
ATOM 668 C CA . LEU A 1 86 ? -3.814 -1.012 -2.737 1.00 94.19 86 LEU A CA 1
ATOM 669 C C . LEU A 1 86 ? -3.478 -1.923 -3.921 1.00 94.19 86 LEU A C 1
ATOM 671 O O . LEU A 1 86 ? -2.422 -1.762 -4.528 1.00 94.19 86 LEU A O 1
ATOM 675 N N . GLY A 1 87 ? -4.392 -2.813 -4.310 1.00 93.69 87 GLY A N 1
ATOM 676 C CA . GLY A 1 87 ? -4.226 -3.683 -5.474 1.00 93.69 87 GLY A CA 1
ATOM 677 C C . GLY A 1 87 ? -4.065 -2.893 -6.772 1.00 93.69 87 GLY A C 1
ATOM 678 O O . GLY A 1 87 ? -3.190 -3.199 -7.582 1.00 93.69 87 GLY A O 1
ATOM 679 N N . ARG A 1 88 ? -4.836 -1.814 -6.953 1.00 93.31 88 ARG A N 1
ATOM 680 C CA . ARG A 1 88 ? -4.666 -0.916 -8.106 1.00 93.31 88 ARG A CA 1
ATOM 681 C C . ARG A 1 88 ? -3.325 -0.199 -8.095 1.00 93.31 88 ARG A C 1
ATOM 683 O O . ARG A 1 88 ? -2.703 -0.082 -9.143 1.00 93.31 88 ARG A O 1
ATOM 690 N N . LEU A 1 89 ? -2.868 0.267 -6.937 1.00 93.56 89 LEU A N 1
ATOM 691 C CA . LEU A 1 89 ? -1.557 0.901 -6.824 1.00 93.56 89 LEU A CA 1
ATOM 692 C C . LEU A 1 89 ? -0.424 -0.079 -7.168 1.00 93.56 89 LEU A C 1
ATOM 694 O O . LEU A 1 89 ? 0.489 0.290 -7.901 1.00 93.56 89 LEU A O 1
ATOM 698 N N . VAL A 1 90 ? -0.503 -1.327 -6.695 1.00 94.50 90 VAL A N 1
ATOM 699 C CA . VAL A 1 90 ? 0.445 -2.395 -7.060 1.00 94.50 90 VAL A CA 1
ATOM 700 C C . VAL A 1 90 ? 0.450 -2.624 -8.568 1.00 94.50 90 VAL A C 1
ATOM 702 O O . VAL A 1 90 ? 1.522 -2.670 -9.168 1.00 94.50 90 VAL A O 1
ATOM 705 N N . TYR A 1 91 ? -0.729 -2.714 -9.184 1.00 93.12 91 TYR A N 1
ATOM 706 C CA . TYR A 1 91 ? -0.857 -2.877 -10.630 1.00 93.12 91 TYR A CA 1
ATOM 707 C C . TYR A 1 91 ? -0.189 -1.729 -11.401 1.00 93.12 91 TYR A C 1
ATOM 709 O O . TYR A 1 91 ? 0.638 -1.983 -12.274 1.00 93.12 91 TYR A O 1
ATOM 717 N N . GLU A 1 92 ? -0.482 -0.473 -11.053 1.00 91.94 92 GLU A N 1
ATOM 718 C CA . GLU A 1 92 ? 0.123 0.691 -11.718 1.00 91.94 92 GLU A CA 1
ATOM 719 C C . GLU A 1 92 ? 1.650 0.710 -11.553 1.00 91.94 92 GLU A C 1
ATOM 721 O O . GLU A 1 92 ? 2.367 0.917 -12.527 1.00 91.94 92 GLU A O 1
ATOM 726 N N . LEU A 1 93 ? 2.169 0.406 -10.357 1.00 91.06 93 LEU A N 1
ATOM 727 C CA . LEU A 1 93 ? 3.614 0.301 -10.122 1.00 91.06 93 LEU A CA 1
ATOM 728 C C . LEU A 1 93 ? 4.261 -0.781 -10.997 1.00 91.06 93 LEU A C 1
ATOM 730 O O . LEU A 1 93 ? 5.323 -0.550 -11.571 1.00 91.06 93 LEU A O 1
ATOM 734 N N . GLN A 1 94 ? 3.631 -1.948 -11.132 1.00 91.88 94 GLN A N 1
ATOM 735 C CA . GLN A 1 94 ? 4.142 -3.029 -11.978 1.00 91.88 94 GLN A CA 1
ATOM 736 C C . GLN A 1 94 ? 4.120 -2.654 -13.463 1.00 91.88 94 GLN A C 1
ATOM 738 O O . GLN A 1 94 ? 5.098 -2.896 -14.171 1.00 91.88 94 GLN A O 1
ATOM 743 N N . VAL A 1 95 ? 3.049 -2.012 -13.937 1.00 90.44 95 VAL A N 1
ATOM 744 C CA . VAL A 1 95 ? 2.960 -1.511 -15.316 1.00 90.44 95 VAL A CA 1
ATOM 745 C C . VAL A 1 95 ? 4.034 -0.454 -15.578 1.00 90.44 95 VAL A C 1
ATOM 747 O O . VAL A 1 95 ? 4.725 -0.528 -16.596 1.00 90.44 95 VAL A O 1
ATOM 750 N N . SER A 1 96 ? 4.239 0.486 -14.653 1.00 90.25 96 SER A N 1
ATOM 751 C CA . SER A 1 96 ? 5.305 1.488 -14.745 1.00 90.25 96 SER A CA 1
ATOM 752 C C . SER A 1 96 ? 6.699 0.861 -14.726 1.00 90.25 96 SER A C 1
ATOM 754 O O . SER A 1 96 ? 7.561 1.303 -15.482 1.00 90.25 96 SER A O 1
ATOM 756 N N . ALA A 1 97 ? 6.922 -0.199 -13.943 1.00 90.25 97 ALA A N 1
ATOM 757 C CA . ALA A 1 97 ? 8.179 -0.948 -13.958 1.00 90.25 97 ALA A CA 1
ATOM 758 C C . ALA A 1 97 ? 8.455 -1.568 -15.332 1.00 90.25 97 ALA A C 1
ATOM 760 O O . ALA A 1 97 ? 9.539 -1.387 -15.881 1.00 90.25 97 ALA A O 1
ATOM 761 N N . LEU A 1 98 ? 7.463 -2.240 -15.922 1.00 87.31 98 LEU A N 1
ATOM 762 C CA . LEU A 1 98 ? 7.587 -2.844 -17.254 1.00 87.31 98 LEU A CA 1
ATOM 763 C C . LEU A 1 98 ? 7.823 -1.794 -18.348 1.00 87.31 98 LEU A C 1
ATOM 765 O O . LEU A 1 98 ? 8.591 -2.027 -19.284 1.00 87.31 98 LEU A O 1
ATOM 769 N N . ALA A 1 99 ? 7.168 -0.637 -18.239 1.00 86.88 99 ALA A N 1
ATOM 770 C CA . ALA A 1 99 ? 7.372 0.480 -19.154 1.00 86.88 99 ALA A CA 1
ATOM 771 C C . ALA A 1 99 ? 8.790 1.060 -19.035 1.00 86.88 99 ALA A C 1
ATOM 773 O O . ALA A 1 99 ? 9.437 1.298 -20.056 1.00 86.88 99 ALA A O 1
ATOM 774 N N . ALA A 1 100 ? 9.290 1.232 -17.809 1.00 86.69 100 ALA A N 1
ATOM 775 C CA . ALA A 1 100 ? 10.634 1.732 -17.538 1.00 86.69 100 ALA A CA 1
ATOM 776 C C . ALA A 1 100 ? 11.738 0.735 -17.951 1.00 86.69 100 ALA A C 1
ATOM 778 O O . ALA A 1 100 ? 12.811 1.156 -18.374 1.00 86.69 100 ALA A O 1
ATOM 779 N N . GLU A 1 101 ? 11.468 -0.576 -17.920 1.00 85.38 101 GLU A N 1
ATOM 780 C CA . GLU A 1 101 ? 12.364 -1.622 -18.453 1.00 85.38 101 GLU A CA 1
ATOM 781 C C . GLU A 1 101 ? 12.390 -1.674 -19.988 1.00 85.38 101 GLU A C 1
ATOM 783 O O . GLU A 1 101 ? 13.164 -2.431 -20.567 1.00 85.38 101 GLU A O 1
ATOM 788 N N . GLY A 1 102 ? 11.550 -0.888 -20.669 1.00 76.69 102 GLY A N 1
ATOM 789 C CA . GLY A 1 102 ? 11.452 -0.885 -22.129 1.00 76.69 102 GLY A CA 1
ATOM 790 C C . GLY A 1 102 ? 10.710 -2.092 -22.714 1.00 76.69 102 GLY A C 1
ATOM 791 O O . GLY A 1 102 ? 10.516 -2.147 -23.925 1.00 76.69 102 GLY A O 1
ATOM 792 N N . ILE A 1 103 ? 10.205 -3.008 -21.881 1.00 65.06 103 ILE A N 1
ATOM 793 C CA . ILE A 1 103 ? 9.521 -4.244 -22.304 1.00 65.06 103 ILE A CA 1
ATOM 794 C C . ILE A 1 103 ? 8.222 -3.929 -23.070 1.00 65.06 103 ILE A C 1
ATOM 796 O O . ILE A 1 103 ? 7.832 -4.651 -23.986 1.00 65.06 103 ILE A O 1
ATOM 800 N N . PHE A 1 104 ? 7.578 -2.796 -22.771 1.00 54.12 104 PHE A N 1
ATOM 801 C CA . PHE A 1 104 ? 6.372 -2.346 -23.479 1.00 54.12 104 PHE A CA 1
ATOM 802 C C . PHE A 1 104 ? 6.623 -1.866 -24.923 1.00 54.12 104 PHE A C 1
ATOM 804 O O . PHE A 1 104 ? 5.672 -1.791 -25.703 1.00 54.12 104 PHE A O 1
ATOM 811 N N . ARG A 1 105 ? 7.871 -1.556 -25.316 1.00 47.19 105 ARG A N 1
ATOM 812 C CA . ARG A 1 105 ? 8.195 -1.176 -26.707 1.00 47.19 105 ARG A CA 1
ATOM 813 C C . ARG A 1 105 ? 8.244 -2.380 -27.650 1.00 47.19 105 ARG A C 1
ATOM 815 O O . ARG A 1 105 ? 7.860 -2.249 -28.811 1.00 47.19 105 ARG A O 1
ATOM 822 N N . ASP A 1 106 ? 8.618 -3.554 -27.153 1.00 47.75 106 ASP A N 1
ATOM 823 C CA . ASP A 1 106 ? 8.835 -4.729 -28.006 1.00 47.75 106 ASP A CA 1
ATOM 824 C C . ASP A 1 106 ? 7.539 -5.462 -28.385 1.00 47.75 106 ASP A C 1
ATOM 826 O O . ASP A 1 106 ? 7.486 -6.147 -29.408 1.00 47.75 106 ASP A O 1
ATOM 830 N N . ALA A 1 107 ? 6.460 -5.275 -27.618 1.00 47.78 107 ALA A N 1
ATOM 831 C CA . ALA A 1 107 ? 5.158 -5.873 -27.915 1.00 47.78 107 ALA A CA 1
ATOM 832 C C . ALA A 1 107 ? 4.417 -5.184 -29.080 1.00 47.78 107 ALA A C 1
ATOM 834 O O . ALA A 1 107 ? 3.599 -5.815 -29.745 1.00 47.78 107 ALA A O 1
ATOM 835 N N . VAL A 1 108 ? 4.719 -3.911 -29.368 1.00 48.41 108 VAL A N 1
ATOM 836 C CA . VAL A 1 108 ? 4.094 -3.153 -30.473 1.00 48.41 108 VAL A CA 1
ATOM 837 C C . VAL A 1 108 ? 4.890 -3.289 -31.781 1.00 48.41 108 VAL A C 1
ATOM 839 O O . VAL A 1 108 ? 4.324 -3.171 -32.863 1.00 48.41 108 VAL A O 1
ATOM 842 N N . GLY A 1 109 ? 6.183 -3.625 -31.713 1.00 44.47 109 GLY A N 1
ATOM 843 C CA . GLY A 1 109 ? 7.054 -3.779 -32.888 1.00 44.47 109 GLY A CA 1
ATOM 844 C C . GLY A 1 109 ? 6.923 -5.103 -33.655 1.00 44.47 109 GLY A C 1
ATOM 845 O O . GLY A 1 109 ? 7.505 -5.236 -34.728 1.00 44.47 109 GLY A O 1
ATOM 846 N N . LYS A 1 110 ? 6.174 -6.090 -33.139 1.00 47.59 110 LYS A N 1
ATOM 847 C CA . LYS A 1 110 ? 5.962 -7.403 -33.789 1.00 47.59 110 LYS A CA 1
ATOM 848 C C . LYS A 1 110 ? 4.515 -7.654 -34.236 1.00 47.59 110 LYS A C 1
ATOM 850 O O . LYS A 1 110 ? 4.125 -8.797 -34.467 1.00 47.59 110 LYS A O 1
ATOM 855 N N . GLY A 1 111 ? 3.712 -6.601 -34.378 1.00 45.09 111 GLY A N 1
ATOM 856 C CA . GLY A 1 111 ? 2.362 -6.678 -34.935 1.00 45.09 111 GLY A CA 1
ATOM 857 C C . GLY A 1 111 ? 2.352 -6.502 -36.455 1.00 45.09 111 GLY A C 1
ATOM 858 O O . GLY A 1 111 ? 2.347 -5.375 -36.927 1.00 45.09 111 GLY A O 1
ATOM 859 N N . CYS A 1 112 ? 2.326 -7.619 -37.189 1.00 49.75 112 CYS A N 1
ATOM 860 C CA . CYS A 1 112 ? 1.837 -7.767 -38.571 1.00 49.75 112 CYS A CA 1
ATOM 861 C C . CYS A 1 112 ? 2.218 -6.670 -39.588 1.00 49.75 112 CYS A C 1
ATOM 863 O O . CYS A 1 112 ? 1.437 -5.758 -39.855 1.00 49.75 112 CYS A O 1
ATOM 865 N N . ALA A 1 113 ? 3.339 -6.853 -40.292 1.00 47.88 113 ALA A N 1
ATOM 866 C CA . ALA A 1 113 ? 3.405 -6.366 -41.668 1.00 47.88 113 ALA A CA 1
ATOM 867 C C . ALA A 1 113 ? 2.447 -7.230 -42.520 1.00 47.88 113 ALA A C 1
ATOM 869 O O . ALA A 1 113 ? 2.543 -8.461 -42.450 1.00 47.88 113 ALA A O 1
ATOM 870 N N . PRO A 1 114 ? 1.503 -6.647 -43.279 1.00 45.56 114 PRO A N 1
ATOM 871 C CA . PRO A 1 114 ? 0.708 -7.415 -44.225 1.00 45.56 114 PRO A CA 1
ATOM 872 C C . PRO A 1 114 ? 1.644 -8.018 -45.276 1.00 45.56 114 PRO A C 1
ATOM 874 O O . PRO A 1 114 ? 2.525 -7.337 -45.797 1.00 45.56 114 PRO A O 1
ATOM 877 N N . ALA A 1 115 ? 1.469 -9.309 -45.559 1.00 52.47 115 ALA A N 1
ATOM 878 C CA . ALA A 1 115 ? 2.176 -9.984 -46.634 1.00 52.47 115 ALA A CA 1
ATOM 879 C C . ALA A 1 115 ? 1.836 -9.293 -47.963 1.00 52.47 115 ALA A C 1
ATOM 881 O O . ALA A 1 115 ? 0.719 -9.426 -48.465 1.00 52.47 115 ALA A O 1
ATOM 882 N N . GLU A 1 116 ? 2.781 -8.533 -48.515 1.00 46.94 116 GLU A N 1
ATOM 883 C CA . GLU A 1 116 ? 2.655 -7.996 -49.864 1.00 46.94 116 GLU A CA 1
ATOM 884 C C . GLU A 1 116 ? 2.670 -9.165 -50.857 1.00 46.94 116 GLU A C 1
ATOM 886 O O . GLU A 1 116 ? 3.624 -9.936 -50.969 1.00 46.94 116 GLU A O 1
ATOM 891 N N . THR A 1 117 ? 1.534 -9.325 -51.529 1.00 53.97 117 THR A N 1
ATOM 892 C CA . THR A 1 117 ? 1.264 -10.262 -52.620 1.00 53.97 117 THR A CA 1
ATOM 893 C C . THR A 1 117 ? 2.319 -10.190 -53.731 1.00 53.97 117 THR A C 1
ATOM 895 O O . THR A 1 117 ? 2.718 -9.088 -54.111 1.00 53.97 117 THR A O 1
ATOM 898 N N . PRO A 1 118 ? 2.717 -11.326 -54.336 1.00 48.94 118 PRO A N 1
ATOM 899 C CA . PRO A 1 118 ? 3.628 -11.322 -55.473 1.00 48.94 118 PRO A CA 1
ATOM 900 C C . PRO A 1 118 ? 2.945 -10.682 -56.691 1.00 48.94 118 PRO A C 1
ATOM 902 O O . PRO A 1 118 ? 1.864 -11.102 -57.107 1.00 48.94 118 PRO A O 1
ATOM 905 N N . GLN A 1 119 ? 3.585 -9.656 -57.256 1.00 47.41 119 GLN A N 1
ATOM 906 C CA . GLN A 1 119 ? 3.180 -8.998 -58.499 1.00 47.41 119 GLN A CA 1
ATOM 907 C C . GLN A 1 119 ? 3.102 -10.026 -59.638 1.00 47.41 119 GLN A C 1
ATOM 909 O O . GLN A 1 119 ? 4.115 -10.560 -60.089 1.00 47.41 119 GLN A O 1
ATOM 914 N N . ALA A 1 120 ? 1.882 -10.297 -60.105 1.00 48.41 120 ALA A N 1
ATOM 915 C CA . ALA A 1 120 ? 1.643 -11.014 -61.347 1.00 48.41 120 ALA A CA 1
ATOM 916 C C . ALA A 1 120 ? 2.069 -10.130 -62.528 1.00 48.41 120 ALA A C 1
ATOM 918 O O . ALA A 1 120 ? 1.691 -8.961 -62.613 1.00 48.41 120 ALA A O 1
ATOM 919 N N . GLY A 1 121 ? 2.880 -10.700 -63.418 1.00 51.84 121 GLY A N 1
ATOM 920 C CA . GLY A 1 121 ? 3.397 -10.031 -64.602 1.00 51.84 121 GLY A CA 1
ATOM 921 C C . GLY A 1 121 ? 2.299 -9.568 -65.558 1.00 51.84 121 GLY A C 1
ATOM 922 O O . GLY A 1 121 ? 1.342 -10.291 -65.831 1.00 51.84 121 GLY A O 1
ATOM 923 N N . ALA A 1 122 ? 2.492 -8.376 -66.114 1.00 48.25 122 ALA A N 1
ATOM 924 C CA . ALA A 1 122 ? 1.808 -7.932 -67.314 1.00 48.25 122 ALA A CA 1
ATOM 925 C C . ALA A 1 122 ? 2.743 -8.168 -68.507 1.00 48.25 122 ALA A C 1
ATOM 927 O O . ALA A 1 122 ? 3.707 -7.435 -68.715 1.00 48.25 122 ALA A O 1
ATOM 928 N N . TYR A 1 123 ? 2.464 -9.232 -69.259 1.00 46.00 123 TYR A N 1
ATOM 929 C CA . TYR A 1 123 ? 2.786 -9.283 -70.680 1.00 46.00 123 TYR A CA 1
ATOM 930 C C . TYR A 1 123 ? 1.772 -8.397 -71.409 1.00 46.00 123 TYR A C 1
ATOM 932 O O . TYR A 1 123 ? 0.572 -8.647 -71.278 1.00 46.00 123 TYR A O 1
ATOM 940 N N . LEU A 1 124 ? 2.261 -7.389 -72.134 1.00 52.62 124 LEU A N 1
ATOM 941 C CA . LEU A 1 124 ? 1.988 -7.076 -73.549 1.00 52.62 124 LEU A CA 1
ATOM 942 C C . LEU A 1 124 ? 2.571 -5.701 -73.899 1.00 52.62 124 LEU A C 1
ATOM 944 O O . LEU A 1 124 ? 2.202 -4.711 -73.231 1.00 52.62 124 LEU A O 1
#

Radius of gyration: 22.92 Å; chains: 1; bounding box: 33×23×94 Å

Secondary structure (DSSP, 8-state):
------SSPPPPPP-SSPPPHHHHHHHHHHHHHHHHHHHHHT-SS--HHHHHHHHHHIIIIIHHHHHHHHHTT--HHHHHHHHHHHHHHHHHHHHHHHHHTTHHHHTTTTS-------------

Foldseek 3Di:
DPDDQDQWADDADDDPDDQDPLLVVLRVVLRVLLNVLVVQLPDPLHDLVVLQVSLCCCVVPNLVSLVVSVVSVGDPVSSVSRVVSSVVSSVSSNVVSCVNVVVVVVVVVPPDDDPDDDDDDDDD

Sequence (124 aa):
MALTLPQSLPALPENPEPWSTNTLAAYNVLNTSYIHALGVLRQESGDPVRYKLVSSNIVDNMIPILERMGTDGLPQEWLERCAYILGRLVYELQVSALAAEGIFRDAVGKGCAPAETPQAGAYL

pLDDT: mean 82.66, std 17.47, range [40.31, 95.12]

Organism: NCBI:txid230809